Protein AF-A0A2X3DMS9-F1 (afdb_monomer)

Foldseek 3Di:
DDDDDDDDDDDDDDDDDDDDPDPDPDDDPPDDDDDDDPPDPCPVVCVVCVVVVPDPDPVSNVVVPPPPDCDPVVVVVLVVQLVCQLPVDDCVVQDPDDDSVVSSVVSVVVSVLVVVVVVCVVVVNDDPCLPDPVLVPDDPSCPPRVCVVPPDD

pLDDT: mean 70.34, std 16.37, range [29.89, 93.5]

Nearest PDB structures (foldseek):
  2bsk-assembly1_F  TM=6.402E-01  e=9.544E+00  Homo sapiens

Organism: NCBI:txid215

Sequence (153 aa):
MKNLPHKNSAFLSSPQVMTARQKNYFSNFKRQSFILGQNIPILTAKKQLSWLLNANTKEQITKAFEIEPINKEFYNEIKKAFDKITTQIPTSKIITESKDEQKKDFALKLIGRVLFIRFLKELNLVPNEVFEVQSLQGENYYKNTLAPLFLKC

Secondary structure (DSSP, 8-state):
-------------PPPP--S-----PPPTT-------TT---HHHHHHTHHHHT--SHHHHHHHHS-----HHHHHHHHHHHHHHHHHS-HHHH-SS--HHHHHHHHHHHHHHHHHHHHHHHTTSS-GGGGSHHHHHSTTHIIIIIHHHHH--

Structure (mmCIF, N/CA/C/O backbone):
data_AF-A0A2X3DMS9-F1
#
_entry.id   AF-A0A2X3DMS9-F1
#
loop_
_atom_site.group_PDB
_atom_site.id
_atom_site.type_symbol
_atom_site.label_atom_id
_atom_site.label_alt_id
_atom_site.label_comp_id
_atom_site.label_asym_id
_atom_site.label_entity_id
_atom_site.label_seq_id
_atom_site.pdbx_PDB_ins_code
_atom_site.Cartn_x
_atom_site.Cartn_y
_atom_site.Cartn_z
_atom_site.occupancy
_atom_site.B_iso_or_equiv
_atom_site.auth_seq_id
_atom_site.auth_comp_id
_atom_site.auth_asym_id
_atom_site.auth_atom_id
_atom_site.pdbx_PDB_model_num
ATOM 1 N N . MET A 1 1 ? 74.873 14.704 -14.573 1.00 36.41 1 MET A N 1
ATOM 2 C CA . MET A 1 1 ? 74.585 14.937 -13.139 1.00 36.41 1 MET A CA 1
ATOM 3 C C . MET A 1 1 ? 73.071 14.918 -12.927 1.00 36.41 1 MET A C 1
ATOM 5 O O . MET A 1 1 ? 72.396 15.666 -13.607 1.00 36.41 1 MET A O 1
ATOM 9 N N . LYS A 1 2 ? 72.604 14.064 -11.999 1.00 36.75 2 LYS A N 1
ATOM 10 C CA . LYS A 1 2 ? 71.405 14.166 -11.126 1.00 36.75 2 LYS A CA 1
ATOM 11 C C . LYS A 1 2 ? 69.974 14.280 -11.733 1.00 36.75 2 LYS A C 1
ATOM 13 O O . LYS A 1 2 ? 69.558 15.345 -12.151 1.00 36.75 2 LYS A O 1
ATOM 18 N N . ASN A 1 3 ? 69.247 13.150 -11.641 1.00 29.89 3 ASN A N 1
ATOM 19 C CA . ASN A 1 3 ? 67.877 12.874 -11.127 1.00 29.89 3 ASN A CA 1
ATOM 20 C C . ASN A 1 3 ? 66.647 13.784 -11.414 1.00 29.89 3 ASN A C 1
ATOM 22 O O . ASN A 1 3 ? 66.649 14.939 -11.014 1.00 29.89 3 ASN A O 1
ATOM 26 N N . LEU A 1 4 ? 65.593 13.132 -11.975 1.00 38.69 4 LEU A N 1
ATOM 27 C CA . LEU A 1 4 ? 64.122 13.040 -11.669 1.00 38.69 4 LEU A CA 1
ATOM 28 C C . LEU A 1 4 ? 63.386 14.169 -10.888 1.00 38.69 4 LEU A C 1
ATOM 30 O O . LEU A 1 4 ? 64.040 14.838 -10.097 1.00 38.69 4 LEU A O 1
ATOM 34 N N . PRO A 1 5 ? 62.018 14.256 -10.881 1.00 52.16 5 PRO A N 1
ATOM 35 C CA . PRO A 1 5 ? 60.969 13.394 -11.489 1.00 52.16 5 PRO A CA 1
ATOM 36 C C . PRO A 1 5 ? 59.843 14.202 -12.219 1.00 52.16 5 PRO A C 1
ATOM 38 O O . PRO A 1 5 ? 59.880 15.420 -12.227 1.00 52.16 5 PRO A O 1
ATOM 41 N N . HIS A 1 6 ? 58.792 13.655 -12.859 1.00 32.41 6 HIS A N 1
ATOM 42 C CA . HIS A 1 6 ? 57.686 12.953 -12.193 1.00 32.41 6 HIS A CA 1
ATOM 43 C C . HIS A 1 6 ? 56.533 12.581 -13.169 1.00 32.41 6 HIS A C 1
ATOM 45 O O . HIS A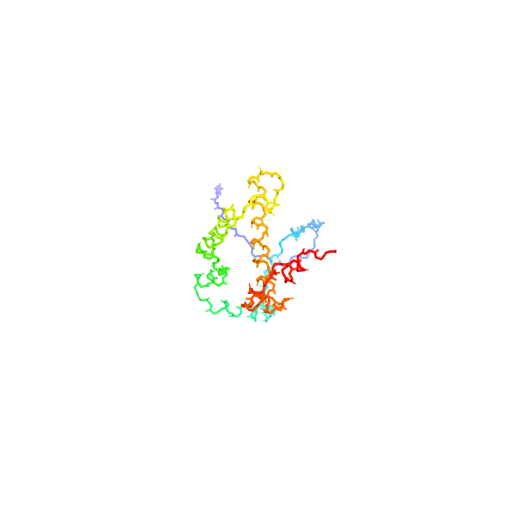 1 6 ? 55.930 13.467 -13.760 1.00 32.41 6 HIS A O 1
ATOM 51 N N . LYS A 1 7 ? 56.210 11.271 -13.203 1.00 40.78 7 LYS A N 1
ATOM 52 C CA . LYS A 1 7 ? 54.896 10.585 -13.351 1.00 40.78 7 LYS A CA 1
ATOM 53 C C . LYS A 1 7 ? 54.021 10.846 -14.587 1.00 40.78 7 LYS A C 1
ATOM 55 O O . LYS A 1 7 ? 53.823 11.980 -14.977 1.00 40.78 7 LYS A O 1
ATOM 60 N N . ASN A 1 8 ? 53.265 9.902 -15.147 1.00 35.00 8 ASN A N 1
ATOM 61 C CA . ASN A 1 8 ? 53.021 8.438 -15.122 1.00 35.00 8 ASN A CA 1
ATOM 62 C C . ASN A 1 8 ? 51.887 8.293 -16.184 1.00 35.00 8 ASN A C 1
ATOM 64 O O . ASN A 1 8 ? 51.166 9.260 -16.404 1.00 35.00 8 ASN A O 1
ATOM 68 N N . SER A 1 9 ? 51.590 7.223 -16.914 1.00 34.94 9 SER A N 1
ATOM 69 C CA . SER A 1 9 ? 51.677 5.765 -16.757 1.00 34.94 9 SER A CA 1
ATOM 70 C C . SER A 1 9 ? 51.246 5.208 -18.132 1.00 34.94 9 SER A C 1
ATOM 72 O O . SER A 1 9 ? 50.237 5.657 -18.665 1.00 34.94 9 SER A O 1
ATOM 74 N N . ALA A 1 10 ? 52.034 4.393 -18.838 1.00 34.62 10 ALA A N 1
ATOM 75 C CA . ALA A 1 10 ? 52.091 2.931 -18.701 1.00 34.62 10 ALA A CA 1
ATOM 76 C C . ALA A 1 10 ? 50.695 2.267 -18.718 1.00 34.62 10 ALA A C 1
ATOM 78 O O . ALA A 1 10 ? 49.849 2.626 -17.915 1.00 34.62 10 ALA A O 1
ATOM 79 N N . PHE A 1 11 ? 50.376 1.253 -19.518 1.00 31.72 11 PHE A N 1
ATOM 80 C CA . PHE A 1 11 ? 51.123 0.447 -20.482 1.00 31.72 11 PHE A CA 1
ATOM 81 C C . PHE A 1 11 ? 50.044 -0.427 -21.159 1.00 31.72 11 PHE A C 1
ATOM 83 O O . PHE A 1 11 ? 49.231 -1.033 -20.462 1.00 31.72 11 PHE A O 1
ATOM 90 N N . LEU A 1 12 ? 50.006 -0.490 -22.490 1.00 42.25 12 LEU A N 1
ATOM 91 C CA . LEU A 1 12 ? 49.334 -1.578 -23.203 1.00 42.25 12 LEU A CA 1
ATOM 92 C C . LEU A 1 12 ? 50.225 -2.816 -23.054 1.00 42.25 12 LEU A C 1
ATOM 94 O O . LEU A 1 12 ? 51.383 -2.773 -23.468 1.00 42.25 12 LEU A O 1
ATOM 98 N N . SER A 1 13 ? 49.722 -3.911 -22.490 1.00 34.09 13 SER A N 1
ATOM 99 C CA . SER A 1 13 ? 50.396 -5.206 -22.603 1.00 34.09 13 SER A CA 1
ATOM 100 C C . SER A 1 13 ? 49.416 -6.327 -22.944 1.00 34.09 13 SER A C 1
ATOM 102 O O . SER A 1 13 ? 48.483 -6.642 -22.208 1.00 34.09 13 SER A O 1
ATOM 104 N N . SER A 1 14 ? 49.667 -6.909 -24.117 1.00 36.16 14 SER A N 1
ATOM 105 C CA . SER A 1 14 ? 49.124 -8.159 -24.651 1.00 36.16 14 SER A CA 1
ATOM 106 C C . SER A 1 14 ? 49.448 -9.362 -23.733 1.00 36.16 14 SER A C 1
ATOM 108 O O . SER A 1 14 ? 50.297 -9.245 -22.843 1.00 36.16 14 SER A O 1
ATOM 110 N N . PRO A 1 15 ? 48.791 -10.526 -23.913 1.00 41.53 15 PRO A N 1
ATOM 111 C CA . PRO A 1 15 ? 48.717 -11.564 -22.888 1.00 41.53 15 PRO A CA 1
ATOM 112 C C . PRO A 1 15 ? 50.040 -12.326 -22.741 1.00 41.53 15 PRO A C 1
ATOM 114 O O . PRO A 1 15 ? 50.586 -12.834 -23.718 1.00 41.53 15 PRO A O 1
ATOM 117 N N . GLN A 1 16 ? 50.538 -12.434 -21.506 1.00 37.94 16 GLN A N 1
ATOM 118 C CA . GLN A 1 16 ? 51.703 -13.255 -21.170 1.00 37.94 16 GLN A CA 1
ATOM 119 C C . GLN A 1 16 ? 51.278 -14.629 -20.634 1.00 37.94 16 GLN A C 1
ATOM 121 O O . GLN A 1 16 ? 50.440 -14.737 -19.737 1.00 37.94 16 GLN A O 1
ATOM 126 N N . VAL A 1 17 ? 51.893 -15.677 -21.187 1.00 44.31 17 VAL A N 1
ATOM 127 C CA . VAL A 1 17 ? 51.779 -17.072 -20.749 1.00 44.31 17 VAL A CA 1
ATOM 128 C C . VAL A 1 17 ? 52.618 -17.295 -19.478 1.00 44.31 17 VAL A C 1
ATOM 130 O O . VAL A 1 17 ? 53.820 -17.071 -19.480 1.00 44.31 17 VAL A O 1
ATOM 133 N N . MET A 1 18 ? 51.922 -17.733 -18.421 1.00 41.84 18 MET A N 1
ATOM 134 C CA . MET A 1 18 ? 52.302 -18.519 -17.226 1.00 41.84 18 MET A CA 1
ATOM 135 C C . MET A 1 18 ? 53.697 -18.351 -16.585 1.00 41.84 18 MET A C 1
ATOM 137 O O . MET A 1 18 ? 54.699 -18.769 -17.143 1.00 41.84 18 MET A O 1
ATOM 141 N N . THR A 1 19 ? 53.734 -17.948 -15.304 1.00 41.69 19 THR A N 1
ATOM 142 C C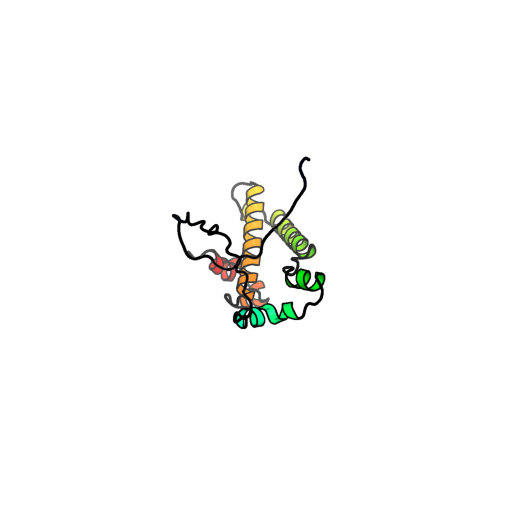A . THR A 1 19 ? 54.267 -18.749 -14.165 1.00 41.69 19 THR A CA 1
ATOM 143 C C . THR A 1 19 ? 54.127 -17.975 -12.837 1.00 41.69 19 THR A C 1
ATOM 145 O O . THR A 1 19 ? 54.830 -17.003 -12.606 1.00 41.69 19 THR A O 1
ATOM 148 N N . ALA A 1 20 ? 53.195 -18.384 -11.965 1.00 45.00 20 ALA A N 1
ATOM 149 C CA . ALA A 1 20 ? 53.168 -18.171 -10.500 1.00 45.00 20 ALA A CA 1
ATOM 150 C C . ALA A 1 20 ? 51.781 -18.573 -9.966 1.00 45.00 20 ALA A C 1
ATOM 152 O O . ALA A 1 20 ? 50.781 -18.357 -10.647 1.00 45.00 20 ALA A O 1
ATOM 153 N N . ARG A 1 21 ? 51.699 -19.147 -8.754 1.00 49.12 21 ARG A N 1
ATOM 154 C CA . ARG A 1 21 ? 50.435 -19.509 -8.075 1.00 49.12 21 ARG A CA 1
ATOM 155 C C . ARG A 1 21 ? 49.486 -18.298 -8.065 1.00 49.12 21 ARG A C 1
ATOM 157 O O . ARG A 1 21 ? 49.657 -17.380 -7.263 1.00 49.12 21 ARG A O 1
ATOM 164 N N . GLN A 1 22 ? 48.503 -18.285 -8.961 1.00 57.09 22 GLN A N 1
ATOM 165 C CA . GLN A 1 22 ? 47.514 -17.217 -9.032 1.00 57.09 22 GLN A CA 1
ATOM 166 C C . GLN A 1 22 ? 46.594 -17.329 -7.816 1.00 57.09 22 GLN A C 1
ATOM 168 O O . GLN A 1 22 ? 45.890 -18.321 -7.634 1.00 57.09 22 GLN A O 1
ATOM 173 N N . LYS A 1 23 ? 46.611 -16.314 -6.948 1.00 51.19 23 LYS A N 1
ATOM 174 C CA . LYS A 1 23 ? 45.537 -16.132 -5.972 1.00 51.19 23 LYS A CA 1
ATOM 175 C C . LYS A 1 23 ? 44.288 -15.760 -6.763 1.00 51.19 23 LYS A C 1
ATOM 177 O O . LYS A 1 23 ? 44.230 -14.678 -7.341 1.00 51.19 23 LYS A O 1
ATOM 182 N N . ASN A 1 24 ? 43.317 -16.666 -6.803 1.00 58.47 24 ASN A N 1
ATOM 183 C CA . ASN A 1 24 ? 42.025 -16.416 -7.427 1.00 58.47 24 ASN A CA 1
ATOM 184 C C . ASN A 1 24 ? 41.326 -15.276 -6.676 1.00 58.47 24 ASN A C 1
ATOM 186 O O . ASN A 1 24 ? 40.822 -15.465 -5.569 1.00 58.47 24 ASN A O 1
ATOM 190 N N . TYR A 1 25 ? 41.311 -14.083 -7.265 1.00 58.88 25 TYR A N 1
ATOM 191 C CA . TYR A 1 25 ? 40.433 -13.009 -6.821 1.00 58.88 25 TYR A CA 1
ATOM 192 C C . TYR A 1 25 ? 39.040 -13.299 -7.370 1.00 58.88 25 TYR A C 1
ATOM 194 O O . TYR A 1 25 ? 38.730 -12.999 -8.520 1.00 58.88 25 TYR A O 1
ATOM 202 N N . PHE A 1 26 ? 38.199 -13.926 -6.553 1.00 64.31 26 PHE A N 1
ATOM 203 C CA . PHE A 1 26 ? 36.785 -14.062 -6.872 1.00 64.31 26 PHE A CA 1
ATOM 204 C C . PHE A 1 26 ? 36.118 -12.689 -6.753 1.00 64.31 26 PHE A C 1
ATOM 206 O O . PHE A 1 26 ? 36.240 -12.015 -5.727 1.00 64.31 26 PHE A O 1
ATOM 213 N N . SER A 1 27 ? 35.404 -12.261 -7.797 1.00 65.31 27 SER A N 1
ATOM 214 C CA . SER A 1 27 ? 34.508 -11.107 -7.699 1.00 65.31 27 SER A CA 1
ATOM 215 C C . SER A 1 27 ? 33.467 -11.363 -6.607 1.00 65.31 27 SER A C 1
ATOM 217 O O . SER A 1 27 ? 32.985 -12.488 -6.472 1.00 65.31 27 SER A O 1
ATOM 219 N N . ASN A 1 28 ? 33.077 -10.331 -5.860 1.00 62.69 28 ASN A N 1
ATOM 220 C CA . ASN A 1 28 ? 32.029 -10.433 -4.846 1.00 62.69 28 ASN A CA 1
ATOM 221 C C . ASN A 1 28 ? 30.738 -11.023 -5.457 1.00 62.69 28 ASN A C 1
ATOM 223 O O . ASN A 1 28 ? 30.197 -10.467 -6.411 1.00 62.69 28 ASN A O 1
ATOM 227 N N . PHE A 1 29 ? 30.236 -12.130 -4.896 1.00 61.56 29 PHE A N 1
ATOM 228 C CA . PHE A 1 29 ? 29.069 -12.872 -5.404 1.00 61.56 29 PHE A CA 1
ATOM 229 C C . PHE A 1 29 ? 27.794 -12.033 -5.553 1.00 61.56 29 PHE A C 1
ATOM 231 O O . PHE A 1 29 ? 26.866 -12.448 -6.240 1.00 61.56 29 PHE A O 1
ATOM 238 N N . LYS A 1 30 ? 27.712 -10.868 -4.903 1.00 61.81 30 LYS A N 1
ATOM 239 C CA . LYS A 1 30 ? 26.460 -10.114 -4.821 1.00 61.81 30 LYS A CA 1
ATOM 240 C C . LYS A 1 30 ? 26.205 -9.157 -5.985 1.00 61.81 30 LYS A C 1
ATOM 242 O O . LYS A 1 30 ? 25.053 -8.772 -6.147 1.00 61.81 30 LYS A O 1
ATOM 247 N N . ARG A 1 31 ? 27.203 -8.788 -6.805 1.00 54.88 31 ARG A N 1
ATOM 248 C CA . ARG A 1 31 ? 26.992 -7.998 -8.041 1.00 54.88 31 ARG A CA 1
ATOM 249 C C . ARG A 1 31 ? 28.085 -8.276 -9.073 1.00 54.88 31 ARG A C 1
ATOM 251 O O . ARG A 1 31 ? 29.193 -7.761 -8.958 1.00 54.88 31 ARG A O 1
ATOM 258 N N . GLN A 1 32 ? 27.749 -9.056 -10.097 1.00 62.25 32 GLN A N 1
ATOM 259 C CA . GLN A 1 32 ? 28.561 -9.194 -11.304 1.00 62.25 32 GLN A CA 1
ATOM 260 C C . GLN A 1 32 ? 28.004 -8.244 -12.368 1.00 62.25 32 GLN A C 1
ATOM 262 O O . GLN A 1 32 ? 26.896 -8.442 -12.858 1.00 62.25 32 GLN A O 1
ATOM 267 N N . SER A 1 33 ? 28.757 -7.199 -12.707 1.00 65.19 33 SER A N 1
ATOM 268 C CA . SER A 1 33 ? 28.486 -6.382 -13.892 1.00 65.19 33 SER A CA 1
ATOM 269 C C . SER A 1 33 ? 29.364 -6.903 -15.024 1.00 65.19 33 SER A C 1
ATOM 271 O O . SER A 1 33 ? 30.588 -6.822 -14.940 1.00 65.19 33 SER A O 1
ATOM 273 N N . PHE A 1 34 ? 28.753 -7.458 -16.069 1.00 68.25 34 PHE A N 1
ATOM 274 C CA . PHE A 1 34 ? 29.480 -7.944 -17.239 1.00 68.25 34 PHE A CA 1
ATOM 275 C C . PHE A 1 34 ? 29.652 -6.803 -18.239 1.00 68.25 34 PHE A C 1
ATOM 277 O O . PHE A 1 34 ? 28.672 -6.279 -18.768 1.00 68.25 34 PHE A O 1
ATOM 284 N N . ILE A 1 35 ? 30.900 -6.418 -18.506 1.00 67.25 35 ILE A N 1
ATOM 285 C CA . ILE A 1 35 ? 31.211 -5.576 -19.660 1.00 67.25 35 ILE A CA 1
ATOM 286 C C . ILE A 1 35 ? 31.108 -6.478 -20.886 1.00 67.25 35 ILE A C 1
ATOM 288 O O . ILE A 1 35 ? 31.854 -7.449 -21.018 1.00 67.25 35 ILE A O 1
ATOM 292 N N . LEU A 1 36 ? 30.156 -6.180 -21.766 1.00 74.06 36 LEU A N 1
ATOM 293 C CA . LEU A 1 36 ? 30.027 -6.888 -23.031 1.00 74.06 36 LEU A CA 1
ATOM 294 C C . LEU A 1 36 ? 31.193 -6.448 -23.928 1.00 74.06 36 LEU A C 1
ATOM 296 O O . LEU A 1 36 ? 31.315 -5.274 -24.267 1.00 74.06 36 LEU A O 1
ATOM 300 N N . GLY A 1 37 ? 32.085 -7.380 -24.258 1.00 74.50 37 GLY A N 1
ATOM 301 C CA . GLY A 1 37 ? 33.168 -7.167 -25.212 1.00 74.50 37 GLY A CA 1
ATOM 302 C C . GLY A 1 37 ? 32.668 -6.815 -26.618 1.00 74.50 37 GLY A C 1
ATOM 303 O O . GLY A 1 37 ? 31.491 -6.968 -26.956 1.00 74.50 37 GLY A O 1
ATOM 304 N N . GLN A 1 38 ? 33.588 -6.345 -27.456 1.00 76.38 38 GLN A N 1
ATOM 305 C CA . GLN A 1 38 ? 33.311 -6.027 -28.857 1.00 76.38 38 GLN A CA 1
ATOM 306 C C . GLN A 1 38 ? 32.833 -7.285 -29.607 1.00 76.38 38 GLN A C 1
ATOM 308 O O . GLN A 1 38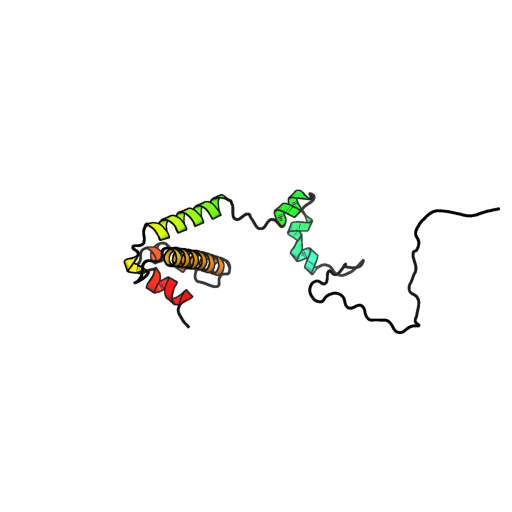 ? 33.425 -8.351 -29.468 1.00 76.38 38 GLN A O 1
ATOM 313 N N . ASN A 1 39 ? 31.760 -7.156 -30.397 1.00 77.38 39 ASN A N 1
ATOM 314 C CA . ASN A 1 39 ? 31.126 -8.227 -31.189 1.00 77.38 39 ASN A CA 1
ATOM 315 C C . ASN A 1 39 ? 30.420 -9.354 -30.405 1.00 77.38 39 ASN A C 1
ATOM 317 O O . ASN A 1 39 ? 30.213 -10.440 -30.944 1.00 77.38 39 ASN A O 1
ATOM 321 N N . ILE A 1 40 ? 29.989 -9.115 -29.164 1.00 81.81 40 ILE A N 1
ATOM 322 C CA . ILE A 1 40 ? 29.118 -10.066 -28.452 1.00 81.81 40 ILE A CA 1
ATOM 323 C C . ILE A 1 40 ? 27.668 -9.936 -28.955 1.00 81.81 40 ILE A C 1
ATOM 325 O O . ILE A 1 40 ? 27.190 -8.814 -29.143 1.00 81.81 40 ILE A O 1
ATOM 329 N N . PRO A 1 41 ? 26.928 -11.046 -29.162 1.00 81.19 41 PRO A N 1
ATOM 330 C CA . PRO A 1 41 ? 25.520 -10.986 -29.539 1.00 81.19 41 PRO A CA 1
ATOM 331 C C . PRO A 1 41 ? 24.688 -10.324 -28.433 1.00 81.19 41 PRO A C 1
ATOM 333 O O . PRO A 1 41 ? 24.403 -10.910 -27.394 1.00 81.19 41 PRO A O 1
ATOM 336 N N . ILE A 1 42 ? 24.256 -9.090 -28.687 1.00 84.88 42 ILE A N 1
ATOM 337 C CA . ILE A 1 42 ? 23.428 -8.292 -27.771 1.00 84.88 42 ILE A CA 1
ATOM 338 C C . ILE A 1 42 ? 21.942 -8.306 -28.140 1.00 84.88 42 ILE A C 1
ATOM 340 O O . ILE A 1 42 ? 21.193 -7.448 -27.684 1.00 84.88 42 ILE A O 1
ATOM 344 N N . LEU A 1 43 ? 21.497 -9.241 -28.986 1.00 84.88 43 LEU A N 1
ATOM 345 C CA . LEU A 1 43 ? 20.146 -9.228 -29.558 1.00 84.88 43 LEU A CA 1
ATOM 346 C C . LEU A 1 43 ? 19.056 -9.175 -28.476 1.00 84.88 43 LEU A C 1
ATOM 348 O O . LEU A 1 43 ? 18.135 -8.366 -28.573 1.00 84.88 43 LEU A O 1
ATOM 352 N N . THR A 1 44 ? 19.194 -9.981 -27.420 1.00 80.75 44 THR A N 1
ATOM 353 C CA . THR A 1 44 ? 18.242 -10.029 -26.300 1.00 80.75 44 THR A CA 1
ATOM 354 C C . THR A 1 44 ? 18.204 -8.712 -25.531 1.00 80.75 44 THR A C 1
ATOM 356 O O . THR A 1 44 ? 17.126 -8.155 -25.336 1.00 80.75 44 THR A O 1
ATOM 359 N N . ALA A 1 45 ? 19.370 -8.175 -25.159 1.00 79.62 45 ALA A N 1
ATOM 360 C CA . ALA A 1 45 ? 19.468 -6.899 -24.451 1.00 79.62 45 ALA A CA 1
ATOM 361 C C . ALA A 1 45 ? 18.932 -5.744 -25.312 1.00 79.62 45 ALA A C 1
ATOM 363 O O . ALA A 1 45 ? 18.145 -4.931 -24.840 1.00 79.62 45 ALA A O 1
ATOM 364 N N . LYS A 1 46 ? 19.276 -5.721 -26.604 1.00 83.62 46 LYS A N 1
ATOM 365 C CA . LYS A 1 46 ? 18.799 -4.732 -27.577 1.00 83.62 46 LYS A CA 1
ATOM 366 C C . LYS A 1 46 ? 17.281 -4.787 -27.749 1.00 83.62 46 LYS A C 1
ATOM 368 O O . LYS A 1 46 ? 16.647 -3.744 -27.837 1.00 83.62 46 LYS A O 1
ATOM 373 N N . LYS A 1 47 ? 16.689 -5.986 -27.773 1.00 86.56 47 LYS A N 1
ATOM 374 C CA . LYS A 1 47 ? 15.233 -6.166 -27.849 1.00 86.56 47 LYS A CA 1
ATOM 375 C C . LYS A 1 47 ? 14.549 -5.662 -26.575 1.00 86.56 47 LYS A C 1
ATOM 377 O O . LYS A 1 47 ? 13.606 -4.881 -26.671 1.00 86.56 47 LYS A O 1
ATOM 382 N N . GLN A 1 48 ? 15.050 -6.060 -25.403 1.00 80.75 48 GLN A N 1
ATOM 383 C CA . GLN A 1 48 ? 14.490 -5.675 -24.101 1.00 80.75 48 GLN A CA 1
ATOM 384 C C . GLN A 1 48 ? 14.646 -4.187 -23.784 1.00 80.75 48 GLN A C 1
ATOM 386 O O . GLN A 1 48 ? 13.785 -3.625 -23.118 1.00 80.75 48 GLN A O 1
ATOM 391 N N . LEU A 1 49 ? 15.713 -3.549 -24.267 1.00 82.31 49 LEU A N 1
ATOM 392 C CA . LEU A 1 49 ? 16.014 -2.132 -24.044 1.00 82.31 49 LEU A CA 1
ATOM 393 C C . LEU A 1 49 ? 15.729 -1.273 -25.284 1.00 82.31 49 LEU A C 1
ATOM 395 O O . LEU A 1 49 ? 16.157 -0.128 -25.346 1.00 82.31 49 LEU A O 1
ATOM 399 N N . SER A 1 50 ? 15.019 -1.800 -26.283 1.00 82.94 50 SER A N 1
ATOM 400 C CA . SER A 1 50 ? 14.740 -1.088 -27.541 1.00 82.94 50 SER A CA 1
ATOM 401 C C . SER A 1 50 ? 14.051 0.263 -27.320 1.00 82.94 50 SER A C 1
ATOM 403 O O . SER A 1 50 ? 14.391 1.244 -27.972 1.00 82.94 50 SER A O 1
ATOM 405 N N . TRP A 1 51 ? 13.154 0.329 -26.339 1.00 75.88 51 TRP A N 1
ATOM 406 C CA . TRP A 1 51 ? 12.474 1.545 -25.894 1.00 75.88 51 TRP A CA 1
ATOM 407 C C . TRP A 1 51 ? 13.429 2.591 -25.286 1.00 75.88 51 TRP A C 1
ATOM 409 O O . TRP A 1 51 ? 13.226 3.783 -25.489 1.00 75.88 51 TRP A O 1
ATOM 419 N N . LEU A 1 52 ? 14.503 2.157 -24.615 1.00 77.19 52 LEU A N 1
ATOM 420 C CA . LEU A 1 52 ? 15.558 3.019 -24.061 1.00 77.19 52 LEU A CA 1
ATOM 421 C C . LEU A 1 52 ? 16.589 3.449 -25.101 1.00 77.19 52 LEU A C 1
ATOM 423 O O . LEU A 1 52 ? 17.150 4.532 -24.991 1.00 77.19 52 LEU A O 1
ATOM 427 N N . LEU A 1 53 ? 16.855 2.617 -26.108 1.00 71.75 53 LEU A N 1
ATOM 428 C CA . LEU A 1 53 ? 17.838 2.916 -27.155 1.00 71.75 53 LEU A CA 1
ATOM 429 C C . LEU A 1 53 ? 17.423 4.093 -28.047 1.00 71.75 53 LEU A C 1
ATOM 431 O O . LEU A 1 53 ? 18.277 4.694 -28.689 1.00 71.75 53 LEU A O 1
ATOM 435 N N . ASN A 1 54 ? 16.132 4.431 -28.061 1.00 73.12 54 ASN A N 1
ATOM 436 C CA . ASN A 1 54 ? 15.598 5.598 -28.762 1.00 73.12 54 ASN A CA 1
ATOM 437 C C . ASN A 1 54 ? 15.693 6.894 -27.930 1.00 73.12 54 ASN A C 1
ATOM 439 O O . ASN A 1 54 ? 15.396 7.971 -28.446 1.00 73.12 54 ASN A O 1
ATOM 443 N N . ALA A 1 55 ? 16.074 6.806 -26.649 1.00 76.06 55 ALA A N 1
ATOM 444 C CA . ALA A 1 55 ? 16.251 7.960 -25.778 1.00 76.06 55 ALA A CA 1
ATOM 445 C C . ALA A 1 55 ? 17.634 8.589 -26.019 1.00 76.06 55 ALA A C 1
ATOM 447 O O . ALA A 1 55 ? 18.666 8.003 -25.698 1.00 76.06 55 ALA A O 1
ATOM 448 N N . ASN A 1 56 ? 17.654 9.805 -26.564 1.00 75.81 56 ASN A N 1
ATOM 449 C CA . ASN A 1 56 ? 18.889 10.496 -26.959 1.00 75.81 56 ASN A CA 1
ATOM 450 C C . ASN A 1 56 ? 19.426 11.437 -25.869 1.00 75.81 56 ASN A C 1
ATOM 452 O O . ASN A 1 56 ? 20.548 11.932 -25.965 1.00 75.81 56 ASN A O 1
ATOM 456 N N . THR A 1 57 ? 18.634 11.704 -24.829 1.00 83.19 57 THR A N 1
ATOM 457 C CA . THR A 1 57 ? 18.991 12.637 -23.755 1.00 83.19 57 THR A CA 1
ATOM 458 C C . THR A 1 57 ? 19.056 11.915 -22.417 1.00 83.19 57 THR A C 1
ATOM 460 O O . THR A 1 57 ? 18.216 11.069 -22.114 1.00 83.19 57 THR A O 1
ATOM 463 N N . LYS A 1 58 ? 20.016 12.304 -21.567 1.00 80.88 58 LYS A N 1
ATOM 464 C CA . LYS A 1 58 ? 20.144 11.801 -20.189 1.00 80.88 58 LYS A CA 1
ATOM 465 C C . LYS A 1 58 ? 18.812 11.852 -19.434 1.00 80.88 58 LYS A C 1
ATOM 467 O O . LYS A 1 58 ? 18.451 10.880 -18.791 1.00 80.88 58 LYS A O 1
ATOM 472 N N . GLU A 1 59 ? 18.062 12.941 -19.579 1.00 79.00 59 GLU A N 1
ATOM 473 C CA . GLU A 1 59 ? 16.741 13.128 -18.967 1.00 79.00 59 GLU A CA 1
ATOM 474 C C . GLU A 1 59 ? 15.706 12.100 -19.429 1.00 79.00 59 GLU A C 1
ATOM 476 O O . GLU A 1 59 ? 14.908 11.638 -18.623 1.00 79.00 59 GLU A O 1
ATOM 481 N N . GLN A 1 60 ? 15.715 11.714 -20.707 1.00 75.31 60 GLN A N 1
ATOM 482 C CA . GLN A 1 60 ? 14.794 10.708 -21.240 1.00 75.31 60 GLN A CA 1
ATOM 483 C C . GLN A 1 60 ? 15.123 9.322 -20.691 1.00 75.31 60 GLN A C 1
ATOM 485 O O . GLN A 1 60 ? 14.216 8.585 -20.326 1.00 75.31 60 GLN A O 1
ATOM 490 N N . ILE A 1 61 ? 16.412 8.993 -20.574 1.00 79.31 61 ILE A N 1
ATOM 491 C CA . ILE A 1 61 ? 16.867 7.749 -19.944 1.00 79.31 61 ILE A CA 1
ATOM 492 C C . ILE A 1 61 ? 16.489 7.748 -18.460 1.00 79.31 61 ILE A C 1
ATOM 494 O O . ILE A 1 61 ? 15.963 6.758 -17.965 1.00 79.31 61 ILE A O 1
ATOM 498 N N . THR A 1 62 ? 16.710 8.856 -17.747 1.00 78.00 62 THR A N 1
ATOM 499 C CA . THR A 1 62 ? 16.318 8.970 -16.337 1.00 78.00 62 THR A CA 1
ATOM 500 C C . THR A 1 62 ? 14.812 8.799 -16.176 1.00 78.00 62 THR A C 1
ATOM 502 O O . THR A 1 62 ? 14.421 7.940 -15.405 1.00 78.00 62 THR A O 1
ATOM 505 N N . LYS A 1 63 ? 13.983 9.478 -16.976 1.00 74.62 63 LYS A N 1
ATOM 506 C CA . LYS A 1 63 ? 12.516 9.312 -16.980 1.00 74.62 63 LYS A CA 1
ATOM 507 C C . LYS A 1 63 ? 12.053 7.901 -17.336 1.00 74.62 63 LYS A C 1
ATOM 509 O O . LYS A 1 63 ? 11.074 7.413 -16.799 1.00 74.62 63 LYS A O 1
ATOM 514 N N . ALA A 1 64 ? 12.758 7.233 -18.239 1.00 71.50 64 ALA A N 1
ATOM 515 C CA . ALA A 1 64 ? 12.473 5.864 -18.648 1.00 71.50 64 ALA A CA 1
ATOM 516 C C . ALA A 1 64 ? 12.752 4.843 -17.521 1.00 71.50 64 ALA A C 1
ATOM 518 O O . ALA A 1 64 ? 12.113 3.796 -17.455 1.00 71.50 64 ALA A O 1
ATOM 519 N N . PHE A 1 65 ? 13.686 5.160 -16.619 1.00 68.88 65 PHE A N 1
ATOM 520 C CA . PHE A 1 65 ? 13.972 4.387 -15.406 1.00 68.88 65 PHE A CA 1
ATOM 521 C C . PHE A 1 65 ? 13.345 4.970 -14.135 1.00 68.88 65 PHE A C 1
ATOM 523 O O . PHE A 1 65 ? 13.428 4.347 -13.073 1.00 68.88 65 PHE A O 1
ATOM 530 N N . GLU A 1 66 ? 12.726 6.146 -14.218 1.00 73.06 66 GLU A N 1
ATOM 531 C CA . GLU A 1 66 ? 11.842 6.649 -13.183 1.00 73.06 66 GLU A CA 1
ATOM 532 C C . GLU A 1 66 ? 10.663 5.687 -13.159 1.00 73.06 66 GLU A C 1
ATOM 534 O O . GLU A 1 66 ? 9.824 5.661 -14.054 1.00 73.06 66 GLU A O 1
ATOM 539 N N . ILE A 1 67 ? 10.652 4.835 -12.135 1.00 60.16 67 ILE A N 1
ATOM 540 C CA . ILE A 1 67 ? 9.463 4.099 -11.731 1.00 60.16 67 ILE A CA 1
ATOM 541 C C . ILE A 1 67 ? 8.384 5.165 -11.630 1.00 60.16 67 ILE A C 1
ATOM 543 O O . ILE A 1 67 ? 8.521 6.064 -10.796 1.00 60.16 67 ILE A O 1
ATOM 547 N N . GLU A 1 68 ? 7.417 5.105 -12.550 1.00 62.62 68 GLU A N 1
ATOM 548 C CA . GLU A 1 68 ? 6.373 6.108 -12.715 1.00 62.62 68 GLU A CA 1
ATOM 549 C C . GLU A 1 68 ? 5.926 6.556 -11.325 1.00 62.62 68 GLU A C 1
ATOM 551 O O . GLU A 1 68 ? 5.593 5.706 -10.485 1.00 62.62 68 GLU A O 1
ATOM 556 N N . PRO A 1 69 ? 6.090 7.851 -11.011 1.00 57.19 69 PRO A N 1
ATOM 557 C CA . PRO A 1 69 ? 6.096 8.290 -9.642 1.00 57.19 69 PRO A CA 1
ATOM 558 C C . PRO A 1 69 ? 4.737 7.947 -9.080 1.00 57.19 69 PRO A C 1
ATOM 560 O O . PRO A 1 69 ? 3.702 8.445 -9.518 1.00 57.19 69 PRO A O 1
ATOM 563 N N . ILE A 1 70 ? 4.766 7.111 -8.057 1.00 61.22 70 ILE A N 1
ATOM 564 C CA . ILE A 1 70 ? 3.774 7.132 -7.009 1.00 61.22 70 ILE A CA 1
ATOM 565 C C . ILE A 1 70 ? 3.708 8.606 -6.571 1.00 61.22 70 ILE A C 1
ATOM 567 O O . ILE A 1 70 ? 4.564 9.076 -5.819 1.00 61.22 70 ILE A O 1
ATOM 571 N N . ASN A 1 71 ? 2.810 9.382 -7.188 1.00 69.06 71 ASN A N 1
ATOM 572 C CA . ASN A 1 71 ? 2.845 10.839 -7.121 1.00 69.06 71 ASN A CA 1
ATOM 573 C C . ASN A 1 71 ? 2.625 11.261 -5.661 1.00 69.06 71 ASN A C 1
ATOM 575 O O . ASN A 1 71 ? 2.018 10.523 -4.880 1.00 69.06 71 ASN A O 1
ATOM 579 N N . LYS A 1 72 ? 3.064 12.460 -5.263 1.00 79.81 72 LYS A N 1
ATOM 580 C CA . LYS A 1 72 ? 2.760 13.009 -3.923 1.00 79.81 72 LYS A CA 1
ATOM 581 C C . LYS A 1 72 ? 1.261 12.912 -3.605 1.00 79.81 72 LYS A C 1
ATOM 583 O O . LYS A 1 72 ? 0.876 12.646 -2.472 1.00 79.81 72 LYS A O 1
ATOM 588 N N . GLU A 1 73 ? 0.430 13.062 -4.630 1.00 83.81 73 GLU A N 1
ATOM 589 C CA . GLU A 1 73 ? -1.019 12.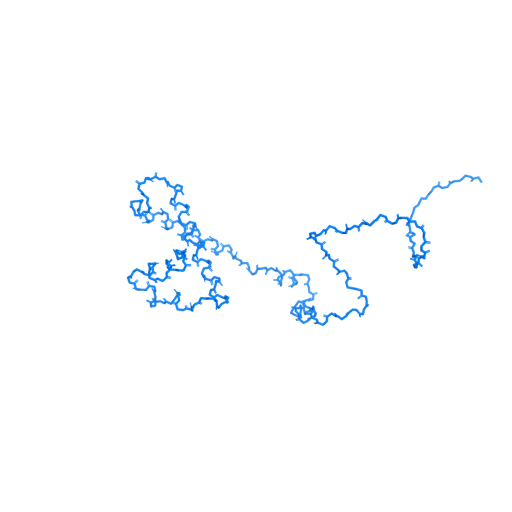877 -4.582 1.00 83.81 73 GLU A CA 1
ATOM 590 C C . GLU A 1 73 ? -1.439 11.466 -4.152 1.00 83.81 73 GLU A C 1
ATOM 592 O O . GLU A 1 73 ? -2.309 11.336 -3.299 1.00 83.81 73 GLU A O 1
ATOM 597 N N . PHE A 1 74 ? -0.785 10.411 -4.643 1.00 83.69 74 PHE A N 1
ATOM 598 C CA . PHE A 1 74 ? -1.084 9.035 -4.243 1.00 83.69 74 PHE A CA 1
ATOM 599 C C . PHE A 1 74 ? -0.847 8.815 -2.746 1.00 83.69 74 PHE A C 1
ATOM 601 O O . PHE A 1 74 ? -1.703 8.270 -2.048 1.00 83.69 74 PHE A O 1
ATOM 608 N N . TYR A 1 75 ? 0.290 9.287 -2.226 1.00 86.19 75 TYR A N 1
ATOM 609 C CA . TYR A 1 75 ? 0.575 9.201 -0.792 1.00 86.19 75 TYR A CA 1
ATOM 610 C C . TYR A 1 75 ? -0.418 10.022 0.036 1.00 86.19 75 TYR A C 1
ATOM 612 O O . TYR A 1 75 ? -0.823 9.587 1.116 1.00 86.19 75 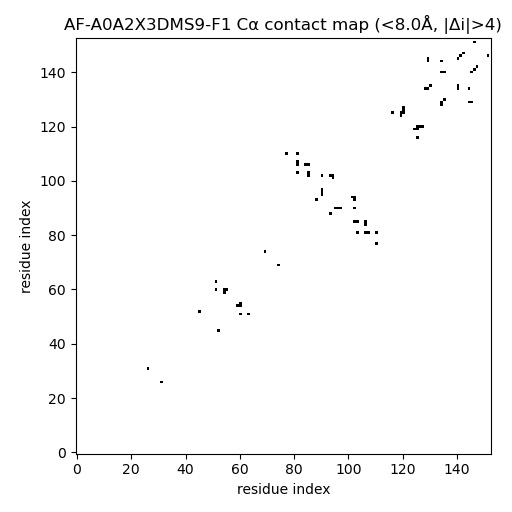TYR A O 1
ATOM 620 N N . ASN A 1 76 ? -0.853 11.176 -0.476 1.00 90.75 76 ASN A N 1
ATOM 621 C CA . ASN A 1 76 ? -1.888 11.982 0.166 1.00 90.75 76 ASN A CA 1
ATOM 622 C C . ASN A 1 76 ? -3.235 11.248 0.216 1.00 90.75 76 ASN A C 1
ATOM 624 O O . ASN A 1 76 ? -3.894 11.283 1.254 1.00 90.75 76 ASN A O 1
ATOM 628 N N . GLU A 1 77 ? -3.637 10.551 -0.848 1.00 90.38 77 GLU A N 1
ATOM 629 C CA . GLU A 1 77 ? -4.873 9.759 -0.857 1.00 90.38 77 GLU A CA 1
ATOM 630 C C . GLU A 1 77 ? -4.795 8.547 0.084 1.00 90.38 77 GLU A C 1
ATOM 632 O O . GLU A 1 77 ? -5.739 8.298 0.839 1.00 90.38 77 GLU A O 1
ATOM 637 N N . ILE A 1 78 ? -3.651 7.852 0.140 1.00 91.25 78 ILE A N 1
ATOM 638 C CA . ILE A 1 78 ? -3.416 6.799 1.143 1.00 91.25 78 ILE A CA 1
ATOM 639 C C . ILE A 1 78 ? -3.552 7.358 2.557 1.00 91.25 78 ILE A C 1
ATOM 641 O O . ILE A 1 78 ? -4.222 6.755 3.397 1.00 91.25 78 ILE A O 1
ATOM 645 N N . LYS A 1 79 ? -2.939 8.516 2.823 1.00 91.88 79 LYS A N 1
ATOM 646 C CA . LYS A 1 79 ? -3.003 9.158 4.136 1.00 91.88 79 LYS A CA 1
ATOM 647 C C . LYS A 1 79 ? -4.443 9.513 4.508 1.00 91.88 79 LYS A C 1
ATOM 649 O O . LYS A 1 79 ? -4.890 9.160 5.593 1.00 91.88 79 LYS A O 1
ATOM 654 N N . LYS A 1 80 ? -5.204 10.112 3.586 1.00 93.50 80 LYS A N 1
ATOM 655 C CA . LYS A 1 80 ? -6.633 10.403 3.792 1.00 93.50 80 LYS A CA 1
ATOM 656 C C . LYS A 1 80 ? -7.438 9.137 4.098 1.00 93.50 80 LYS A C 1
ATOM 658 O O . LYS A 1 80 ? -8.308 9.166 4.966 1.00 93.50 80 LYS A O 1
ATOM 663 N N . ALA A 1 81 ? -7.177 8.034 3.396 1.00 90.44 81 ALA A N 1
ATOM 664 C CA . ALA A 1 81 ? -7.845 6.760 3.657 1.00 90.44 81 ALA A CA 1
ATOM 665 C C . ALA A 1 81 ? -7.485 6.200 5.045 1.00 90.44 81 ALA A C 1
ATOM 667 O O . ALA A 1 81 ? -8.371 5.765 5.781 1.00 90.44 81 ALA A O 1
ATOM 668 N N . PHE A 1 82 ? -6.210 6.267 5.429 1.00 91.69 82 PHE A N 1
ATOM 669 C CA . PHE A 1 82 ? -5.729 5.857 6.748 1.00 91.69 82 PHE A CA 1
ATOM 670 C C . PHE A 1 82 ? -6.377 6.665 7.880 1.00 91.69 82 PHE A C 1
ATOM 672 O O . PHE A 1 82 ? -6.888 6.087 8.844 1.00 91.69 82 PHE A O 1
ATOM 679 N N . ASP A 1 83 ? -6.424 7.988 7.734 1.00 91.25 83 ASP A N 1
ATOM 680 C CA . ASP A 1 83 ? -7.041 8.889 8.708 1.00 91.25 83 ASP A CA 1
ATOM 681 C C . ASP A 1 83 ? -8.548 8.603 8.842 1.00 91.25 83 ASP A C 1
ATOM 683 O O . ASP A 1 83 ? -9.075 8.537 9.952 1.00 91.25 83 ASP A O 1
ATOM 687 N N . LYS A 1 84 ? -9.253 8.325 7.735 1.00 89.00 84 LYS A N 1
ATOM 688 C CA . LYS A 1 84 ? -10.670 7.910 7.774 1.00 89.00 84 LYS A CA 1
ATOM 689 C C . LYS A 1 84 ? -10.873 6.600 8.534 1.00 89.00 84 LYS A C 1
ATOM 691 O O . LYS A 1 84 ? -11.751 6.522 9.385 1.00 89.00 84 LYS A O 1
ATOM 696 N N . ILE A 1 85 ? -10.067 5.577 8.257 1.00 85.75 85 ILE A N 1
ATOM 697 C CA . ILE A 1 85 ? -10.193 4.258 8.900 1.00 85.75 85 ILE A CA 1
ATOM 698 C C . ILE A 1 85 ? -9.930 4.363 10.408 1.00 85.75 85 ILE A C 1
ATOM 700 O O . ILE A 1 85 ? -10.663 3.786 11.211 1.00 85.75 85 ILE A O 1
ATOM 704 N N . THR A 1 86 ? -8.908 5.120 10.804 1.00 84.88 86 THR A N 1
ATOM 705 C CA . THR A 1 86 ? -8.533 5.275 12.218 1.00 84.88 86 THR A CA 1
ATOM 706 C C . THR A 1 86 ? -9.519 6.132 13.016 1.00 84.88 86 THR A C 1
ATOM 708 O O . THR A 1 86 ? -9.711 5.867 14.203 1.00 84.88 86 THR A O 1
ATOM 711 N N . THR A 1 87 ? -10.178 7.108 12.382 1.00 84.19 87 THR A N 1
ATOM 712 C CA . THR A 1 87 ? -11.161 7.995 13.035 1.00 84.19 87 THR A CA 1
ATOM 713 C C . THR A 1 87 ? -12.583 7.435 13.050 1.00 84.19 87 THR A C 1
ATOM 715 O O . THR A 1 87 ? -13.290 7.605 14.040 1.00 84.19 87 THR A O 1
ATOM 718 N N . GLN A 1 88 ? -13.019 6.770 11.976 1.00 79.94 88 GLN A N 1
ATOM 719 C CA . GLN A 1 88 ? -14.416 6.353 11.810 1.00 79.94 88 GLN A CA 1
ATOM 720 C C . GLN A 1 88 ? -14.717 4.964 12.368 1.00 79.94 88 GLN A C 1
ATOM 722 O O . GLN A 1 88 ? -15.881 4.673 12.647 1.00 79.94 88 GLN A O 1
ATOM 727 N N . ILE A 1 89 ? -13.718 4.085 12.524 1.00 71.12 89 ILE A N 1
ATOM 728 C CA . ILE A 1 89 ? -13.993 2.745 13.042 1.00 71.12 89 ILE A CA 1
ATOM 729 C C . ILE A 1 89 ? -14.013 2.776 14.577 1.00 71.12 89 ILE A C 1
ATOM 731 O O . ILE A 1 89 ? -12.979 3.030 15.206 1.00 71.12 89 ILE A O 1
ATOM 735 N N . PRO A 1 90 ? -15.168 2.484 15.207 1.00 65.88 90 PRO A N 1
ATOM 736 C CA . PRO A 1 90 ? -15.258 2.445 16.655 1.00 65.88 90 PRO A CA 1
ATOM 737 C C . PRO A 1 90 ? -14.343 1.351 17.204 1.00 65.88 90 PRO A C 1
ATOM 739 O O . PRO A 1 90 ? -14.315 0.224 16.704 1.00 65.88 90 PRO A O 1
ATOM 742 N N . THR A 1 91 ? -13.608 1.692 18.263 1.00 63.06 91 THR A N 1
ATOM 743 C CA . THR A 1 91 ? -12.635 0.824 18.946 1.00 63.06 91 THR A CA 1
ATOM 744 C C . THR A 1 91 ? -13.225 -0.549 19.257 1.00 63.06 91 THR A C 1
ATOM 746 O O . THR A 1 91 ? -12.581 -1.563 19.010 1.00 63.06 91 THR A O 1
ATOM 749 N N . SER A 1 92 ? -14.492 -0.564 19.678 1.00 60.69 92 SER A N 1
ATOM 750 C CA . SER A 1 92 ? -15.262 -1.751 20.053 1.00 60.69 92 SER A CA 1
ATOM 751 C C . SER A 1 92 ? -15.459 -2.780 18.936 1.00 60.69 92 SER A C 1
ATOM 753 O O . SER A 1 92 ? -15.743 -3.934 19.237 1.00 60.69 92 SER A O 1
ATOM 755 N N . LYS A 1 93 ? -15.319 -2.401 17.657 1.00 60.97 93 LYS A N 1
ATOM 756 C CA . LYS A 1 93 ? -15.438 -3.331 16.518 1.00 60.97 93 LYS A CA 1
ATOM 757 C C . LYS A 1 93 ? -14.113 -3.959 16.088 1.00 60.97 93 LYS A C 1
ATOM 759 O O . LYS A 1 93 ? -14.144 -4.943 15.356 1.00 60.97 93 LYS A O 1
ATOM 764 N N . ILE A 1 94 ? -12.975 -3.389 16.488 1.00 60.31 94 ILE A N 1
ATOM 765 C CA . ILE A 1 94 ? -11.649 -3.870 16.069 1.00 60.31 94 ILE A CA 1
ATOM 766 C C . ILE A 1 94 ? -10.952 -4.584 17.231 1.00 60.31 94 ILE A C 1
ATOM 768 O O . ILE A 1 94 ? -10.287 -5.590 16.998 1.00 60.31 94 ILE A O 1
ATOM 772 N N . ILE A 1 95 ? -11.066 -4.071 18.465 1.00 59.28 95 ILE A N 1
ATOM 773 C CA . ILE A 1 95 ? -10.235 -4.510 19.595 1.00 59.28 95 ILE A CA 1
ATOM 774 C C . ILE A 1 95 ? -10.996 -4.374 20.916 1.00 59.28 95 ILE A C 1
ATOM 776 O O . ILE A 1 95 ? -11.625 -3.353 21.184 1.00 59.28 95 ILE A O 1
ATOM 780 N N . THR A 1 96 ? -10.893 -5.397 21.760 1.00 60.06 96 THR A N 1
ATOM 781 C CA . THR A 1 96 ? -11.441 -5.452 23.122 1.00 60.06 96 THR A CA 1
ATOM 782 C C . THR A 1 96 ? -10.754 -4.499 24.106 1.00 60.06 96 THR A C 1
ATOM 784 O O . THR A 1 96 ? -11.367 -4.120 25.097 1.00 60.06 96 THR A O 1
ATOM 787 N N . GLU A 1 97 ? -9.523 -4.061 23.829 1.00 55.91 97 GLU A N 1
ATOM 788 C CA . GLU A 1 97 ? -8.748 -3.160 24.687 1.00 55.91 97 GLU A CA 1
ATOM 789 C C . GLU A 1 97 ? -8.193 -1.999 23.854 1.00 55.91 97 GLU A C 1
ATOM 791 O O . GLU A 1 97 ? -7.476 -2.177 22.872 1.00 55.91 97 GLU A O 1
ATOM 796 N N . SER A 1 98 ? -8.574 -0.778 24.210 1.00 59.22 98 SER A N 1
ATOM 797 C CA . SER A 1 98 ? -8.264 0.446 23.476 1.00 59.22 98 SER A CA 1
ATOM 798 C C . SER A 1 98 ? -6.772 0.795 23.515 1.00 59.22 98 SER A C 1
ATOM 800 O O . SER A 1 98 ? -6.331 1.546 24.384 1.00 59.22 98 SER A O 1
ATOM 802 N N . LYS A 1 99 ? -5.995 0.304 22.545 1.00 68.88 99 LYS A N 1
ATOM 803 C CA . LYS A 1 99 ? -4.675 0.860 22.215 1.00 68.88 99 LYS A CA 1
ATOM 804 C C . LYS A 1 99 ? -4.723 1.465 20.817 1.00 68.88 99 LYS A C 1
ATOM 806 O O . LYS A 1 99 ? -4.874 0.752 19.827 1.00 68.88 99 LYS A O 1
ATOM 811 N N . ASP A 1 100 ? -4.587 2.787 20.727 1.00 73.94 100 ASP A N 1
ATOM 812 C CA . ASP A 1 100 ? -4.601 3.518 19.450 1.00 73.94 100 ASP A CA 1
ATOM 813 C C . ASP A 1 100 ? -3.536 3.020 18.460 1.00 73.94 100 ASP A C 1
ATOM 815 O O . ASP A 1 100 ? -3.739 3.076 17.247 1.00 73.94 100 ASP A O 1
ATOM 819 N N . GLU A 1 101 ? -2.428 2.468 18.957 1.00 79.94 101 GLU A N 1
ATOM 820 C CA . GLU A 1 101 ? -1.406 1.812 18.134 1.00 79.94 101 GLU A CA 1
ATOM 821 C C . GLU A 1 101 ? -1.965 0.630 17.342 1.00 79.94 101 GLU A C 1
ATOM 823 O O . GLU A 1 101 ? -1.734 0.517 16.142 1.00 79.94 101 GLU A O 1
ATOM 828 N N . GLN A 1 102 ? -2.785 -0.212 17.966 1.00 78.44 102 GLN A N 1
ATOM 829 C CA . GLN A 1 102 ? -3.319 -1.391 17.296 1.00 78.44 102 GLN A CA 1
ATOM 830 C C . GLN A 1 102 ? -4.352 -1.024 16.216 1.00 78.44 102 GLN A C 1
ATOM 832 O O . GLN A 1 102 ? -4.458 -1.715 15.201 1.00 78.44 102 GLN A O 1
ATOM 837 N N . LYS A 1 103 ? -5.078 0.094 16.376 1.00 79.75 103 LYS A N 1
ATOM 838 C CA . LYS A 1 103 ? -5.929 0.647 15.306 1.00 79.75 103 LYS A CA 1
ATOM 839 C C . LYS A 1 103 ? -5.104 1.092 14.105 1.00 79.75 103 LYS A C 1
ATOM 841 O O . LYS A 1 103 ? -5.478 0.805 12.968 1.00 79.75 103 LYS A O 1
ATOM 846 N N . LYS A 1 104 ? -3.993 1.790 14.355 1.00 85.81 104 LYS A N 1
ATOM 847 C CA . LYS A 1 104 ? -3.067 2.235 13.306 1.00 85.81 104 LYS A CA 1
ATOM 848 C C . LYS A 1 104 ? -2.468 1.037 12.575 1.00 85.81 104 LYS A C 1
ATOM 850 O O . LYS A 1 104 ? -2.503 1.003 11.347 1.00 85.81 104 LYS A O 1
ATOM 855 N N . ASP A 1 105 ? -2.024 0.022 13.309 1.00 85.69 105 ASP A N 1
ATOM 856 C CA . ASP A 1 105 ? -1.501 -1.217 12.731 1.00 85.69 105 ASP A CA 1
ATOM 857 C C . ASP A 1 105 ? -2.542 -1.941 11.877 1.00 85.69 105 ASP A C 1
ATOM 859 O O . ASP A 1 105 ? -2.234 -2.417 10.782 1.00 85.69 105 ASP A O 1
ATOM 863 N N . PHE A 1 106 ? -3.788 -2.017 12.352 1.00 84.06 106 PHE A N 1
ATOM 864 C CA . PHE A 1 106 ? -4.884 -2.599 11.586 1.00 84.06 106 PHE A CA 1
ATOM 865 C C . PHE A 1 106 ? -5.143 -1.820 10.291 1.00 84.06 106 PHE A C 1
ATOM 867 O O . PHE A 1 106 ? -5.199 -2.424 9.218 1.00 84.06 106 PHE A O 1
ATOM 874 N N . ALA A 1 107 ? -5.248 -0.491 10.372 1.00 88.25 107 ALA A N 1
ATOM 875 C CA . ALA A 1 107 ? -5.473 0.368 9.214 1.00 88.25 107 ALA A CA 1
ATOM 876 C C . ALA A 1 107 ? -4.346 0.236 8.177 1.00 88.25 107 ALA A C 1
ATOM 878 O O . ALA A 1 107 ? -4.618 0.083 6.984 1.00 88.25 107 ALA A O 1
ATOM 879 N N . LEU A 1 108 ? -3.089 0.214 8.628 1.00 90.19 108 LEU A N 1
ATOM 880 C CA . LEU A 1 108 ? -1.926 0.046 7.761 1.00 90.19 108 LEU A CA 1
ATOM 881 C C . LEU A 1 108 ? -1.933 -1.323 7.067 1.00 90.19 108 LEU A C 1
ATOM 883 O O . LEU A 1 108 ? -1.750 -1.402 5.850 1.00 90.19 108 LEU A O 1
ATOM 887 N N . LYS A 1 109 ? -2.207 -2.400 7.818 1.00 87.75 109 LYS A N 1
ATOM 888 C CA . LYS A 1 109 ? -2.323 -3.760 7.266 1.00 87.75 109 LYS A CA 1
ATOM 889 C C . LYS A 1 109 ? -3.462 -3.861 6.255 1.00 87.75 109 LYS A C 1
ATOM 891 O O . LYS A 1 109 ? -3.283 -4.505 5.225 1.00 87.75 109 LYS A O 1
ATOM 896 N N . LEU A 1 110 ? -4.608 -3.233 6.518 1.00 86.75 110 LEU A N 1
ATOM 897 C CA . LEU A 1 110 ? -5.757 -3.245 5.612 1.00 86.75 110 LEU A CA 1
ATOM 898 C C . LEU A 1 110 ? -5.444 -2.521 4.298 1.00 86.75 110 LEU A C 1
ATOM 900 O O . LEU A 1 110 ? -5.659 -3.088 3.228 1.00 86.75 110 LEU A O 1
ATOM 904 N N . ILE A 1 111 ? -4.892 -1.308 4.364 1.00 89.81 111 ILE A N 1
ATOM 905 C CA . ILE A 1 111 ? -4.531 -0.541 3.164 1.00 89.81 111 ILE A CA 1
ATOM 906 C C . ILE A 1 111 ? -3.463 -1.279 2.355 1.00 89.81 111 ILE A C 1
ATOM 908 O O . ILE A 1 111 ? -3.628 -1.453 1.148 1.00 89.81 111 ILE A O 1
ATOM 912 N N . GLY A 1 112 ? -2.405 -1.771 3.009 1.00 90.69 112 GLY A N 1
ATOM 913 C CA . GLY A 1 112 ? -1.347 -2.528 2.337 1.00 90.69 112 GLY A CA 1
ATOM 914 C C . GLY A 1 112 ? -1.885 -3.767 1.618 1.00 90.69 112 GLY A C 1
ATOM 915 O O . GLY A 1 112 ? -1.511 -4.037 0.481 1.00 90.69 112 GLY A O 1
ATOM 916 N N . ARG A 1 113 ? -2.833 -4.472 2.240 1.00 86.88 113 ARG A N 1
ATOM 917 C CA . ARG A 1 113 ? -3.536 -5.621 1.656 1.00 86.88 113 ARG A CA 1
ATOM 918 C C . ARG A 1 113 ? -4.381 -5.251 0.435 1.00 86.88 113 ARG A C 1
ATOM 920 O O . ARG A 1 113 ? -4.313 -5.940 -0.579 1.00 86.88 113 ARG A O 1
ATOM 927 N N . VAL A 1 114 ? -5.148 -4.164 0.500 1.00 87.25 114 VAL A N 1
ATOM 928 C CA . VAL A 1 114 ? -5.962 -3.694 -0.636 1.00 87.25 114 VAL A CA 1
ATOM 929 C C . VAL A 1 114 ? -5.077 -3.280 -1.815 1.00 87.25 114 VAL A C 1
ATOM 931 O O . VAL A 1 114 ? -5.344 -3.680 -2.949 1.00 87.25 114 VAL A O 1
ATOM 934 N N . LEU A 1 115 ? -3.994 -2.541 -1.549 1.00 88.44 115 LEU A N 1
ATOM 935 C CA . LEU A 1 115 ? -2.998 -2.187 -2.565 1.00 88.44 115 LEU A CA 1
ATOM 936 C C . LEU A 1 115 ? -2.353 -3.436 -3.171 1.00 88.44 115 LEU A C 1
ATOM 938 O O . LEU A 1 115 ? -2.195 -3.522 -4.384 1.00 88.44 115 LEU A O 1
ATOM 942 N N . PHE A 1 116 ? -2.046 -4.433 -2.342 1.00 87.19 116 PHE A N 1
ATOM 943 C CA . PHE A 1 116 ? -1.484 -5.697 -2.798 1.00 87.19 116 PHE A CA 1
ATOM 944 C C . PHE A 1 116 ? -2.418 -6.444 -3.757 1.00 87.19 116 PHE A C 1
ATOM 946 O O 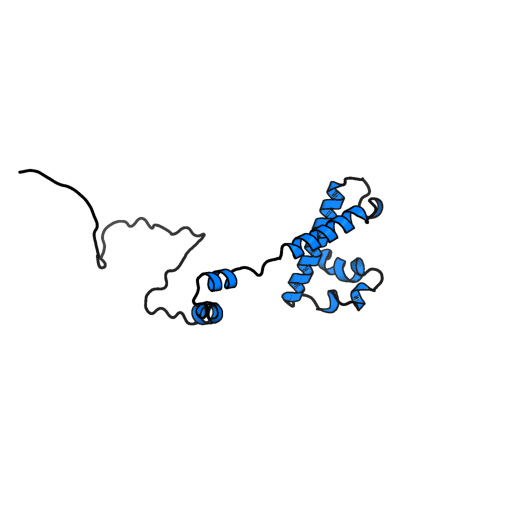. PHE A 1 116 ? -1.977 -6.828 -4.836 1.00 87.19 116 PHE A O 1
ATOM 953 N N . ILE A 1 117 ? -3.712 -6.584 -3.438 1.00 84.62 117 ILE A N 1
ATOM 954 C CA . ILE A 1 117 ? -4.674 -7.195 -4.377 1.00 84.62 117 ILE A CA 1
ATOM 955 C C . ILE A 1 117 ? -4.756 -6.380 -5.666 1.00 84.62 117 ILE A C 1
ATOM 957 O O . ILE A 1 1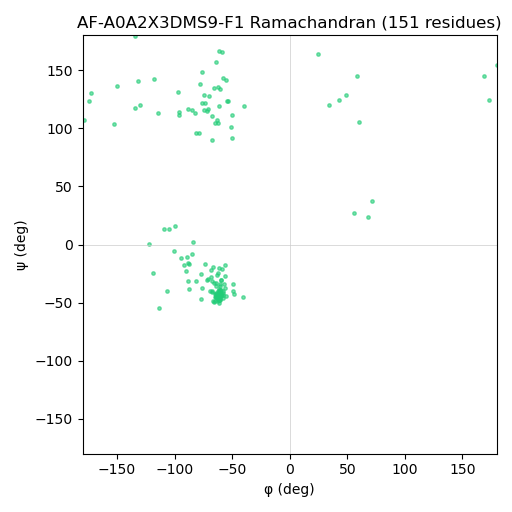17 ? -4.823 -6.959 -6.749 1.00 84.62 117 ILE A O 1
ATOM 961 N N . ARG A 1 118 ? -4.711 -5.045 -5.583 1.00 84.62 118 ARG A N 1
ATOM 962 C CA . ARG A 1 118 ? -4.705 -4.212 -6.787 1.00 84.62 118 ARG A CA 1
ATOM 963 C C . ARG A 1 118 ? -3.496 -4.518 -7.674 1.00 84.62 118 ARG A C 1
ATOM 965 O O . ARG A 1 118 ? -3.671 -4.607 -8.880 1.00 84.62 118 ARG A O 1
ATOM 972 N N . PHE A 1 119 ? -2.319 -4.766 -7.103 1.00 84.75 119 PHE A N 1
ATOM 973 C CA . PHE A 1 119 ? -1.160 -5.224 -7.876 1.00 84.75 119 PHE A CA 1
ATOM 974 C C . PHE A 1 119 ? -1.332 -6.639 -8.436 1.00 84.75 119 PHE A C 1
ATOM 976 O O . PHE A 1 119 ? -0.994 -6.874 -9.592 1.00 84.75 119 PHE A O 1
ATOM 983 N N . LEU A 1 120 ? -1.892 -7.576 -7.664 1.00 85.38 120 LEU A N 1
ATOM 984 C CA . LEU A 1 120 ? -2.178 -8.928 -8.163 1.00 85.38 120 LEU A CA 1
ATOM 985 C C . LEU A 1 120 ? -3.153 -8.917 -9.347 1.00 85.38 120 LEU A C 1
ATOM 987 O O . LEU A 1 120 ? -3.014 -9.732 -10.259 1.00 85.38 120 LEU A O 1
ATOM 991 N N . LYS A 1 121 ? -4.103 -7.976 -9.352 1.00 83.88 121 LYS A N 1
ATOM 992 C CA . LYS A 1 121 ? -4.994 -7.728 -10.486 1.00 83.88 121 LYS A CA 1
ATOM 993 C C . LYS A 1 121 ? -4.208 -7.301 -11.730 1.00 83.88 121 LYS A C 1
ATOM 995 O O . LYS A 1 121 ? -4.395 -7.902 -12.777 1.00 83.88 121 LYS A O 1
ATOM 1000 N N . GLU A 1 122 ? -3.310 -6.318 -11.624 1.00 82.00 122 GLU A N 1
ATOM 1001 C CA . GLU A 1 122 ? -2.487 -5.874 -12.771 1.00 82.00 122 GLU A CA 1
ATOM 1002 C C . GLU A 1 122 ? -1.566 -6.995 -13.299 1.00 82.00 122 GLU A C 1
ATOM 1004 O O . GLU A 1 122 ? -1.203 -7.015 -14.473 1.00 82.00 122 GLU A O 1
ATOM 1009 N N . LEU A 1 123 ? -1.231 -7.973 -12.450 1.00 82.75 123 LEU A N 1
ATOM 1010 C CA . LEU A 1 123 ? -0.500 -9.188 -12.827 1.00 82.75 123 LEU A CA 1
ATOM 1011 C C . LEU A 1 123 ? -1.395 -10.308 -13.398 1.00 82.75 123 LEU A C 1
ATOM 1013 O O . LEU A 1 123 ? -0.881 -11.381 -13.713 1.00 82.75 123 LEU A O 1
ATOM 1017 N N . ASN A 1 124 ? -2.709 -10.088 -13.539 1.00 82.56 124 ASN A N 1
ATOM 1018 C CA . ASN A 1 124 ? -3.718 -11.076 -13.952 1.00 82.56 124 ASN A CA 1
ATOM 1019 C C . ASN A 1 124 ? -3.762 -12.347 -13.077 1.00 82.56 124 ASN A C 1
ATOM 1021 O O . ASN A 1 124 ? -4.154 -13.417 -13.541 1.00 82.56 124 ASN A O 1
ATOM 1025 N N . LEU A 1 125 ? -3.360 -12.246 -11.805 1.00 82.25 125 LEU A N 1
ATOM 1026 C CA . LEU A 1 125 ? -3.372 -13.365 -10.851 1.00 82.25 125 LEU A CA 1
ATOM 1027 C C . LEU A 1 125 ? -4.701 -13.494 -10.098 1.00 82.25 125 LEU A C 1
ATOM 1029 O O . LEU A 1 125 ? -4.960 -14.515 -9.463 1.00 82.25 125 LEU A O 1
ATOM 1033 N N . VAL A 1 126 ? -5.527 -12.449 -10.133 1.00 83.50 126 VAL A N 1
ATOM 1034 C CA . VAL A 1 126 ? -6.816 -12.363 -9.441 1.00 83.50 126 VAL A CA 1
ATOM 1035 C C . VAL A 1 126 ? -7.870 -11.865 -10.437 1.00 83.50 126 VAL A C 1
ATOM 1037 O O . VAL A 1 126 ? -7.551 -10.979 -11.233 1.00 83.50 126 VAL A O 1
ATOM 1040 N N . PRO A 1 127 ? -9.112 -12.389 -10.406 1.00 82.50 127 PRO A N 1
ATOM 1041 C CA . PRO A 1 127 ? -10.184 -11.926 -11.284 1.00 82.50 127 PRO A CA 1
ATOM 1042 C C . PRO A 1 127 ? -10.431 -10.415 -11.178 1.00 82.50 127 PRO A C 1
ATOM 1044 O O . PRO A 1 127 ? -10.412 -9.836 -10.089 1.00 82.50 127 PRO A O 1
ATOM 1047 N N . ASN A 1 128 ? -10.720 -9.777 -12.314 1.00 78.69 128 ASN A N 1
ATOM 1048 C CA . ASN A 1 128 ? -10.981 -8.333 -12.382 1.00 78.69 128 ASN A CA 1
ATOM 1049 C C . ASN A 1 128 ? -12.226 -7.906 -11.587 1.00 78.69 128 ASN A C 1
ATOM 1051 O O . ASN A 1 128 ? -12.272 -6.786 -11.072 1.00 78.69 128 ASN A O 1
ATOM 1055 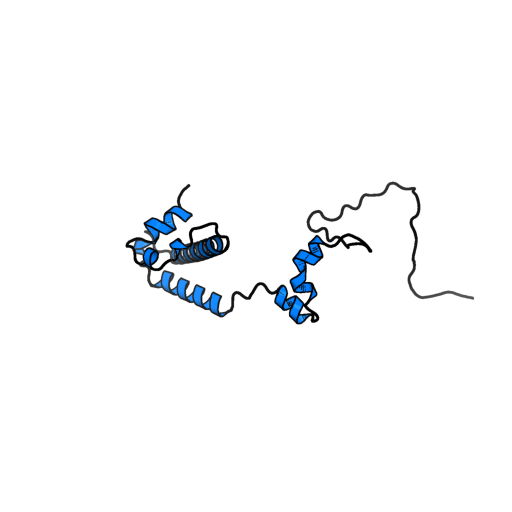N N . GLU A 1 129 ? -13.161 -8.838 -11.420 1.00 79.19 129 GLU A N 1
ATOM 1056 C CA . GLU A 1 129 ? -14.433 -8.722 -10.701 1.00 79.19 129 GLU A CA 1
ATOM 1057 C C . GLU A 1 129 ? -14.267 -8.338 -9.221 1.00 79.19 129 GLU A C 1
ATOM 1059 O O . GLU A 1 129 ? -15.182 -7.784 -8.605 1.00 79.19 129 GLU A O 1
ATOM 1064 N N . VAL A 1 130 ? -13.083 -8.572 -8.637 1.00 77.31 130 VAL A N 1
ATOM 1065 C CA . VAL A 1 130 ? -12.807 -8.288 -7.219 1.00 77.31 130 VAL A CA 1
ATOM 1066 C C . VAL A 1 130 ? -12.991 -6.808 -6.876 1.00 77.31 130 VAL A C 1
ATOM 1068 O O . VAL A 1 130 ? -13.399 -6.498 -5.763 1.00 77.31 130 VAL A O 1
ATOM 1071 N N . PHE A 1 131 ? -12.754 -5.891 -7.819 1.00 74.38 131 PHE A N 1
ATOM 1072 C CA . PHE A 1 131 ? -12.922 -4.447 -7.600 1.00 74.38 131 PHE A CA 1
ATOM 1073 C C . PHE A 1 131 ? -14.117 -3.839 -8.344 1.00 74.38 131 PHE A C 1
ATOM 1075 O O . PHE A 1 131 ? -14.205 -2.614 -8.457 1.00 74.38 131 PHE A O 1
ATOM 1082 N N . GLU A 1 132 ? -15.024 -4.656 -8.876 1.00 76.06 132 GLU A N 1
ATOM 1083 C CA . GLU A 1 132 ? -16.200 -4.154 -9.585 1.00 76.06 132 GLU A CA 1
ATOM 1084 C C . GLU A 1 132 ? -17.273 -3.627 -8.626 1.00 76.06 132 GLU A C 1
ATOM 1086 O O . GLU A 1 132 ? -17.443 -4.111 -7.507 1.00 76.06 132 GLU A O 1
ATOM 1091 N N . VAL A 1 133 ? -18.030 -2.622 -9.078 1.00 65.31 133 VAL A N 1
ATOM 1092 C CA . VAL A 1 133 ? -19.052 -1.924 -8.275 1.00 65.31 133 VAL A CA 1
ATOM 1093 C C . VAL A 1 133 ? -20.106 -2.889 -7.720 1.00 65.31 133 VAL A C 1
ATOM 1095 O O . VAL A 1 133 ? -20.561 -2.711 -6.593 1.00 65.31 133 VAL A O 1
ATOM 1098 N N . GLN A 1 134 ? -20.438 -3.941 -8.472 1.00 65.31 134 GLN A N 1
ATOM 1099 C CA . GLN A 1 134 ? -21.381 -4.983 -8.053 1.00 65.31 134 GLN A CA 1
ATOM 1100 C C . GLN A 1 134 ? -20.870 -5.739 -6.817 1.00 65.31 134 GLN A C 1
ATOM 1102 O O . GLN A 1 134 ? -21.607 -5.926 -5.850 1.00 65.31 134 GLN A O 1
ATOM 1107 N N . SER A 1 135 ? -19.579 -6.078 -6.801 1.00 61.12 135 SER A N 1
ATOM 1108 C CA . SER A 1 135 ? -18.906 -6.708 -5.662 1.00 61.12 135 SER A CA 1
ATOM 1109 C C . SER A 1 135 ? -18.838 -5.776 -4.446 1.00 61.12 135 SER A C 1
ATOM 1111 O O . SER A 1 135 ? -18.939 -6.239 -3.312 1.00 61.12 135 SER A O 1
ATOM 1113 N N . LEU A 1 136 ? -18.710 -4.460 -4.662 1.00 63.72 136 LEU A N 1
ATOM 1114 C CA . LEU A 1 136 ? -18.597 -3.448 -3.600 1.00 63.72 136 LEU A CA 1
ATOM 1115 C C . LEU A 1 136 ? -19.931 -3.112 -2.911 1.00 63.72 136 LEU A C 1
ATOM 1117 O O . LEU A 1 136 ? -19.917 -2.659 -1.766 1.00 63.72 136 LEU A O 1
ATOM 1121 N N . GLN A 1 137 ? -21.064 -3.309 -3.593 1.00 62.75 137 GLN A N 1
ATOM 1122 C CA . GLN A 1 137 ? -22.406 -3.029 -3.060 1.00 62.75 137 GLN A CA 1
ATOM 1123 C C . GLN A 1 137 ? -23.036 -4.210 -2.311 1.00 62.75 137 GLN A C 1
ATOM 1125 O O . GLN A 1 137 ? -24.047 -4.032 -1.635 1.00 62.75 137 GLN A O 1
ATOM 1130 N N . GLY A 1 138 ? -22.447 -5.405 -2.401 1.00 61.91 138 GLY A N 1
ATOM 1131 C CA . GLY A 1 138 ? -22.913 -6.565 -1.652 1.00 61.91 138 GLY A CA 1
ATOM 1132 C C . GLY A 1 138 ? -22.726 -6.382 -0.145 1.00 61.91 138 GLY A C 1
ATOM 1133 O O . GLY A 1 138 ? -21.649 -5.988 0.320 1.00 61.91 138 GLY A O 1
ATOM 1134 N N . GLU A 1 139 ? -23.751 -6.719 0.644 1.00 59.50 139 GLU A N 1
ATOM 1135 C CA . GLU A 1 139 ? -23.583 -6.822 2.091 1.00 59.50 139 GLU A CA 1
ATOM 1136 C C . GLU A 1 139 ? -22.428 -7.787 2.395 1.00 59.50 139 GLU A C 1
ATOM 1138 O O . GLU A 1 139 ? -22.433 -8.948 1.990 1.00 59.50 139 GLU A O 1
ATOM 1143 N N . ASN A 1 140 ? -21.427 -7.306 3.136 1.00 71.94 140 ASN A N 1
ATOM 1144 C CA . ASN A 1 140 ? -20.235 -8.065 3.519 1.00 71.94 140 ASN A CA 1
ATOM 1145 C C . ASN A 1 140 ? -19.214 -8.366 2.398 1.00 71.94 140 ASN A C 1
ATOM 1147 O O . ASN A 1 140 ? -18.549 -9.404 2.461 1.00 71.94 140 ASN A O 1
ATOM 1151 N N . TYR A 1 141 ? -18.973 -7.436 1.463 1.00 77.56 141 TYR A N 1
ATOM 1152 C CA . TYR A 1 141 ? -17.832 -7.485 0.519 1.00 77.56 141 TYR A CA 1
ATOM 1153 C C . TYR A 1 141 ? -16.515 -7.963 1.166 1.00 77.56 141 TYR A C 1
ATOM 1155 O O . TYR A 1 141 ? -15.826 -8.847 0.653 1.00 77.56 141 TYR A O 1
ATOM 1163 N N . TYR A 1 142 ? -16.187 -7.435 2.353 1.00 75.00 142 TYR A N 1
ATOM 1164 C CA . TYR A 1 142 ? -14.982 -7.849 3.069 1.00 75.00 142 TYR A CA 1
ATOM 1165 C C . TYR A 1 142 ? -14.979 -9.346 3.405 1.00 75.00 142 TYR A C 1
ATOM 1167 O O . TYR A 1 142 ? -13.959 -9.997 3.224 1.00 75.00 142 TYR A O 1
ATOM 1175 N N . LYS A 1 143 ? -16.092 -9.907 3.891 1.00 76.38 143 LYS A N 1
ATOM 1176 C CA . LYS A 1 143 ? -16.138 -11.314 4.322 1.00 76.38 143 LYS A CA 1
ATOM 1177 C C . LYS A 1 143 ? -16.201 -12.283 3.147 1.00 76.38 143 LYS A C 1
ATOM 1179 O O . LYS A 1 143 ? -15.595 -13.344 3.222 1.00 76.38 143 LYS A O 1
ATOM 1184 N N . ASN A 1 144 ? -16.926 -11.923 2.094 1.00 75.81 144 ASN A N 1
ATOM 1185 C CA . ASN A 1 144 ? -17.225 -12.846 1.001 1.00 75.81 144 ASN A CA 1
ATOM 1186 C C . ASN A 1 144 ? -16.139 -12.834 -0.079 1.00 75.81 144 ASN A C 1
ATOM 1188 O O . ASN A 1 144 ? -15.874 -13.869 -0.684 1.00 75.81 144 ASN A O 1
ATOM 1192 N N . THR A 1 145 ? -15.484 -11.688 -0.279 1.00 78.56 145 THR A N 1
ATOM 1193 C CA . THR A 1 145 ? -14.537 -11.487 -1.384 1.00 78.56 145 THR A CA 1
ATOM 1194 C C . THR A 1 145 ? -13.112 -11.302 -0.878 1.00 78.56 145 THR A C 1
ATOM 1196 O O . THR A 1 145 ? -12.214 -12.038 -1.274 1.00 78.56 145 THR A O 1
ATOM 1199 N N . LEU A 1 146 ? -12.882 -10.347 0.031 1.00 77.31 146 LEU A N 1
ATOM 1200 C CA . LEU A 1 146 ? -11.523 -10.011 0.474 1.00 77.31 146 LEU A CA 1
ATOM 1201 C C . LEU A 1 146 ? -10.948 -11.021 1.472 1.00 77.31 146 LEU A C 1
ATOM 1203 O O . LEU A 1 146 ? -9.804 -11.439 1.333 1.00 77.31 146 LEU A O 1
ATOM 1207 N N . ALA A 1 147 ? -11.708 -11.417 2.490 1.00 77.50 147 ALA A N 1
ATOM 1208 C CA . ALA A 1 147 ? -11.232 -12.294 3.557 1.00 77.50 147 ALA A CA 1
ATOM 1209 C C . ALA A 1 147 ? -10.705 -13.649 3.041 1.00 77.50 147 ALA A C 1
ATOM 1211 O O . ALA A 1 147 ? -9.614 -14.031 3.469 1.00 77.50 147 ALA A O 1
ATOM 1212 N N . PRO A 1 148 ? -11.365 -14.346 2.092 1.00 80.81 148 PRO A N 1
ATOM 1213 C CA . PRO A 1 148 ? -10.833 -15.577 1.509 1.00 80.81 148 PRO A CA 1
ATOM 1214 C C . PRO A 1 148 ? -9.481 -15.400 0.811 1.00 80.81 148 PRO A C 1
ATOM 1216 O O . PRO A 1 148 ? -8.679 -16.327 0.828 1.00 80.81 148 PRO A O 1
ATOM 1219 N N . LEU A 1 149 ? -9.207 -14.218 0.245 1.00 75.00 149 LEU A N 1
ATOM 1220 C CA . LEU A 1 149 ? -7.933 -13.910 -0.415 1.00 75.00 149 LEU A CA 1
ATOM 1221 C C . LEU A 1 149 ? -6.777 -13.708 0.581 1.00 75.00 149 LEU A C 1
ATOM 1223 O O . LEU A 1 149 ? -5.618 -13.755 0.180 1.00 75.00 149 LEU A O 1
ATOM 1227 N N . PHE A 1 150 ? -7.071 -13.487 1.869 1.00 68.44 150 PHE A N 1
ATOM 1228 C CA . PHE A 1 150 ? -6.063 -13.186 2.896 1.00 68.44 150 PHE A CA 1
ATOM 1229 C C . PHE A 1 150 ? -5.975 -14.191 4.046 1.00 68.44 150 PHE A C 1
ATOM 1231 O O . PHE A 1 150 ? -4.960 -14.205 4.739 1.00 68.44 150 PHE A O 1
ATOM 1238 N N . LEU A 1 151 ? -7.047 -14.937 4.329 1.00 64.00 151 LEU A N 1
ATOM 1239 C CA . LEU A 1 151 ? -7.219 -15.667 5.595 1.00 64.00 151 LEU A CA 1
ATOM 1240 C C . LEU A 1 151 ? -7.410 -17.179 5.423 1.00 64.00 151 LEU A C 1
ATOM 1242 O O . LEU A 1 151 ? -7.557 -17.873 6.424 1.00 64.00 151 LEU A O 1
ATOM 1246 N N . LYS A 1 152 ? -7.397 -17.700 4.190 1.00 47.53 152 LYS A N 1
ATOM 1247 C CA . LYS A 1 152 ? -7.288 -19.146 3.962 1.00 47.53 152 LYS A CA 1
ATOM 1248 C C . LYS A 1 152 ? -5.820 -19.568 4.068 1.00 47.53 152 LYS A C 1
ATOM 1250 O O . LYS A 1 152 ? -5.079 -19.468 3.094 1.00 47.53 152 LYS A O 1
ATOM 1255 N N . CYS A 1 153 ? -5.447 -20.033 5.256 1.00 35.25 153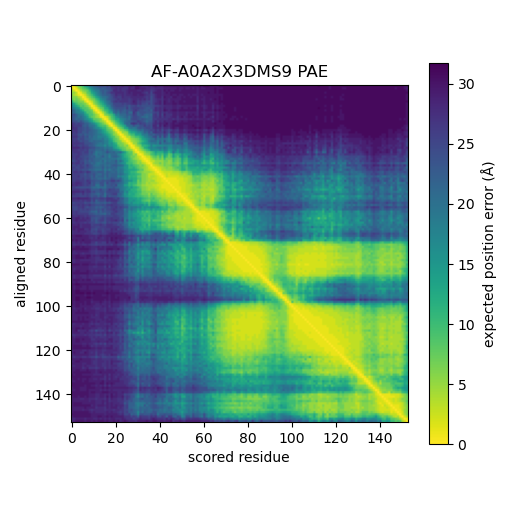 CYS A N 1
ATOM 1256 C CA . CYS A 1 153 ? -4.412 -21.041 5.464 1.00 35.25 153 CYS A CA 1
ATOM 1257 C C . CYS A 1 153 ? -5.101 -22.306 5.975 1.00 35.25 153 CYS A C 1
ATOM 1259 O O . CYS A 1 153 ? -6.032 -22.151 6.800 1.00 35.25 153 CYS A O 1
#

Mean predicted aligned error: 17.49 Å

Solvent-accessible surface area (backbone atoms only — not comparable to full-atom values): 10146 Å² total; per-residue (Å²): 135,85,84,88,86,83,89,86,76,89,78,93,76,80,91,78,84,85,90,73,92,75,80,81,79,74,76,62,89,89,68,84,82,80,81,80,60,91,90,58,90,49,63,67,60,49,62,76,38,45,80,55,72,73,42,91,44,73,66,50,46,49,57,71,67,43,70,77,70,83,40,75,65,52,57,49,51,52,48,53,51,43,53,46,51,57,70,70,53,59,57,82,80,80,40,98,66,94,47,74,66,59,46,50,53,49,37,52,52,50,52,54,49,54,54,47,51,54,50,37,36,80,68,68,76,42,71,75,62,76,78,32,70,73,45,68,71,42,90,55,33,58,67,76,58,50,39,62,78,75,66,75,124

Radius of gyration: 29.28 Å; Cα contacts (8 Å, |Δi|>4): 43; chains: 1; bounding box: 98×36×56 Å